Protein AF-A0A1E5UJS2-F1 (afdb_monomer_lite)

Foldseek 3Di:
DFQADAQQAQRPPGDGPDVCVPPVPDPPDDPVNVVVSVVVCRVPPDLPRGSRVVLSVCVVVVVVVVNVVVRVVSCVVGVDDPDD

Structure (mmCIF, N/CA/C/O backbone):
data_AF-A0A1E5UJS2-F1
#
_entry.id   AF-A0A1E5UJS2-F1
#
loop_
_atom_site.group_PDB
_atom_site.id
_atom_site.type_symbol
_atom_site.label_atom_id
_atom_site.label_alt_id
_atom_site.label_comp_id
_atom_site.label_asym_id
_atom_site.label_entity_id
_atom_site.label_seq_id
_atom_site.pdbx_PDB_ins_code
_atom_site.Cartn_x
_atom_site.Cartn_y
_atom_site.Cartn_z
_atom_site.occupancy
_atom_site.B_iso_or_equiv
_atom_site.auth_seq_id
_atom_site.auth_comp_id
_atom_site.auth_asym_id
_atom_site.auth_atom_id
_atom_site.pdbx_PDB_model_num
ATOM 1 N N . LEU A 1 1 ? -9.538 6.158 10.328 1.00 78.25 1 LEU A N 1
ATOM 2 C CA . LEU A 1 1 ? -8.682 5.719 9.208 1.00 78.25 1 LEU A CA 1
ATOM 3 C C . LEU A 1 1 ? -8.995 4.260 8.906 1.00 78.25 1 LEU A C 1
ATOM 5 O O . LEU A 1 1 ? -9.066 3.475 9.848 1.00 78.25 1 LEU A O 1
ATOM 9 N N . THR A 1 2 ? -9.242 3.915 7.644 1.00 88.75 2 THR A N 1
ATOM 10 C CA . THR A 1 2 ? -9.504 2.529 7.223 1.00 88.75 2 THR A CA 1
ATOM 11 C C . THR A 1 2 ? -8.206 1.730 7.274 1.00 88.75 2 THR A C 1
ATOM 13 O O . THR A 1 2 ? -7.193 2.187 6.751 1.00 88.75 2 THR A O 1
ATOM 16 N N . LYS A 1 3 ? -8.214 0.549 7.904 1.00 90.31 3 LYS A N 1
ATOM 17 C CA . LYS A 1 3 ? -7.050 -0.348 7.870 1.00 90.31 3 LYS A CA 1
ATOM 18 C C . LYS A 1 3 ? -6.961 -0.984 6.487 1.00 90.31 3 LYS A C 1
ATOM 20 O O . LYS A 1 3 ? -7.944 -1.549 6.016 1.00 90.31 3 LYS A O 1
ATOM 25 N N . ILE A 1 4 ? -5.791 -0.900 5.862 1.00 92.31 4 ILE A N 1
ATOM 26 C CA . ILE A 1 4 ? -5.539 -1.442 4.526 1.00 92.31 4 ILE A CA 1
ATOM 27 C C . ILE A 1 4 ? -4.491 -2.542 4.653 1.00 92.31 4 ILE A C 1
ATOM 29 O O . ILE A 1 4 ? -3.416 -2.328 5.212 1.00 92.31 4 ILE A O 1
ATOM 33 N N . PHE A 1 5 ? -4.820 -3.727 4.146 1.00 92.56 5 PHE A N 1
ATOM 34 C CA . PHE A 1 5 ? -3.898 -4.853 4.082 1.00 92.56 5 PHE A CA 1
ATOM 35 C C . PHE A 1 5 ? -3.282 -4.885 2.678 1.00 92.56 5 PHE A C 1
ATOM 37 O O . PHE A 1 5 ? -3.892 -5.397 1.745 1.00 92.56 5 PHE A O 1
ATOM 44 N N . HIS A 1 6 ? -2.109 -4.262 2.522 1.00 94.12 6 HIS A N 1
ATOM 45 C CA . HIS A 1 6 ? -1.414 -4.115 1.238 1.00 94.12 6 HIS A CA 1
ATOM 46 C C . HIS A 1 6 ? 0.118 -4.170 1.428 1.00 94.12 6 HIS A C 1
ATOM 48 O O . HIS A 1 6 ? 0.590 -3.668 2.451 1.00 94.12 6 HIS A O 1
ATOM 54 N N . PRO A 1 7 ? 0.912 -4.722 0.484 1.00 94.31 7 PRO A N 1
ATOM 55 C CA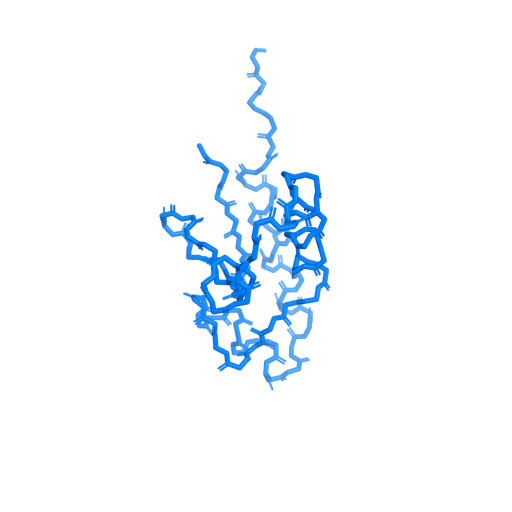 . PRO A 1 7 ? 2.373 -4.834 0.606 1.00 94.31 7 PRO A CA 1
ATOM 56 C C . PRO A 1 7 ? 3.061 -3.499 0.882 1.00 94.31 7 PRO A C 1
ATOM 58 O O . PRO A 1 7 ? 3.943 -3.420 1.727 1.00 94.31 7 PRO A O 1
ATOM 61 N N . ASN A 1 8 ? 2.618 -2.429 0.221 1.00 94.31 8 ASN A N 1
ATOM 62 C CA . ASN A 1 8 ? 3.205 -1.089 0.337 1.00 94.31 8 ASN A CA 1
ATOM 63 C C . ASN A 1 8 ? 2.473 -0.167 1.327 1.00 94.31 8 ASN A C 1
ATOM 65 O O . ASN A 1 8 ? 2.651 1.047 1.264 1.00 94.31 8 ASN A O 1
ATOM 69 N N . VAL A 1 9 ? 1.631 -0.710 2.218 1.00 94.12 9 VAL A N 1
ATOM 70 C CA . VAL A 1 9 ? 0.951 0.071 3.266 1.00 94.12 9 VAL A CA 1
ATOM 71 C C . VAL A 1 9 ? 1.251 -0.512 4.640 1.00 94.12 9 VAL A C 1
ATOM 73 O O . VAL A 1 9 ? 1.031 -1.697 4.892 1.00 94.12 9 VAL A O 1
ATOM 76 N N . HIS A 1 10 ? 1.709 0.329 5.563 1.00 92.69 10 HIS A N 1
ATOM 77 C CA . HIS A 1 10 ? 1.958 -0.086 6.933 1.00 92.69 10 HIS A CA 1
ATOM 78 C C . HIS A 1 10 ? 0.634 -0.356 7.658 1.00 92.69 10 HIS A C 1
ATOM 80 O O . HIS A 1 10 ? -0.133 0.558 7.961 1.00 92.69 10 HIS A O 1
ATOM 86 N N . PHE A 1 11 ? 0.402 -1.607 8.055 1.00 90.44 11 PHE A N 1
ATOM 87 C CA . PHE A 1 11 ? -0.894 -2.060 8.572 1.00 90.44 11 PHE A CA 1
ATOM 88 C C . PHE A 1 11 ? -1.426 -1.280 9.793 1.00 90.44 11 PHE A C 1
ATOM 90 O O . PHE A 1 11 ? -2.624 -1.015 9.889 1.00 90.44 11 PHE A O 1
ATOM 97 N N . LYS A 1 12 ? -0.552 -0.914 10.744 1.00 88.38 12 LYS A N 1
ATOM 98 C CA . LYS A 1 12 ? -0.968 -0.219 11.981 1.00 88.38 12 LYS A CA 1
ATOM 99 C C . LYS A 1 12 ? -1.220 1.282 11.802 1.00 88.38 12 LYS A C 1
ATOM 101 O O . LYS A 1 12 ? -2.233 1.772 12.288 1.00 88.38 12 LYS A O 1
ATOM 106 N N . ILE A 1 13 ? -0.293 1.995 11.158 1.00 91.12 13 ILE A N 1
ATOM 107 C CA . ILE A 1 13 ? -0.300 3.467 11.089 1.00 91.12 13 ILE A CA 1
ATOM 108 C C . ILE A 1 13 ? -0.842 4.018 9.762 1.00 91.12 13 ILE A C 1
ATOM 110 O O . ILE A 1 13 ? -1.210 5.184 9.705 1.00 91.12 13 ILE A O 1
ATOM 114 N N . GLY A 1 14 ? -0.935 3.191 8.714 1.00 90.00 14 GLY A N 1
ATOM 115 C CA . GLY A 1 14 ? -1.459 3.589 7.405 1.00 90.00 14 GLY A CA 1
ATOM 116 C C . GLY A 1 14 ? -0.481 4.374 6.528 1.00 90.00 14 GLY A C 1
ATOM 117 O O . GLY A 1 14 ? -0.907 4.956 5.536 1.00 90.00 14 GLY A O 1
ATOM 118 N N . GLU A 1 15 ? 0.806 4.398 6.877 1.00 90.62 15 GLU A N 1
ATOM 119 C CA . GLU A 1 15 ? 1.854 4.975 6.032 1.00 90.62 15 GLU A CA 1
ATOM 120 C C . GLU A 1 15 ? 1.934 4.222 4.700 1.00 90.62 15 GLU A C 1
ATOM 122 O O . GLU A 1 15 ? 1.836 2.993 4.670 1.00 90.62 15 GLU A O 1
ATOM 127 N N . ILE A 1 16 ? 2.100 4.959 3.603 1.00 90.50 16 ILE A N 1
ATOM 128 C CA . ILE A 1 16 ? 2.161 4.409 2.249 1.00 90.50 16 ILE A CA 1
ATOM 129 C C . ILE A 1 16 ? 3.572 4.614 1.713 1.00 90.50 16 ILE A C 1
ATOM 131 O O . ILE A 1 16 ? 4.060 5.743 1.663 1.00 90.50 16 ILE A O 1
ATOM 135 N N . PHE A 1 17 ? 4.202 3.533 1.256 1.00 84.62 17 PHE A N 1
ATOM 136 C CA . PHE A 1 17 ? 5.444 3.630 0.503 1.00 84.62 17 PHE A CA 1
ATOM 137 C C . PHE A 1 17 ? 5.115 3.910 -0.962 1.00 84.62 17 PHE A C 1
ATOM 139 O O . PHE A 1 17 ? 4.727 3.013 -1.708 1.00 84.62 17 PHE A O 1
ATOM 146 N N . LEU A 1 18 ? 5.230 5.176 -1.357 1.00 83.38 18 LEU A N 1
ATOM 147 C CA . LEU A 1 18 ? 4.983 5.630 -2.719 1.00 83.38 18 LEU A CA 1
ATOM 148 C C . LEU A 1 18 ? 6.087 6.612 -3.121 1.00 83.38 18 LEU A C 1
ATOM 150 O O . LEU A 1 18 ? 6.205 7.686 -2.534 1.00 83.38 18 LEU A O 1
ATOM 154 N N . ASP A 1 19 ? 6.893 6.252 -4.120 1.00 80.25 19 ASP A N 1
ATOM 155 C CA . ASP A 1 19 ? 8.114 7.000 -4.459 1.00 80.25 19 ASP A CA 1
ATOM 156 C C . ASP A 1 19 ? 7.841 8.450 -4.899 1.00 80.25 19 ASP A C 1
ATOM 158 O O . ASP A 1 19 ? 8.620 9.353 -4.584 1.00 80.25 19 ASP A O 1
ATOM 162 N N . ILE A 1 20 ? 6.674 8.711 -5.508 1.00 81.44 20 ILE A N 1
ATOM 163 C CA . ILE A 1 20 ? 6.251 10.076 -5.866 1.00 81.44 20 ILE A CA 1
ATOM 164 C C . ILE A 1 20 ? 6.067 10.993 -4.652 1.00 81.44 20 ILE A C 1
ATOM 166 O O . ILE A 1 20 ? 6.105 12.204 -4.818 1.00 81.44 20 ILE A O 1
ATOM 170 N N . LEU A 1 21 ? 5.885 10.448 -3.444 1.00 81.19 21 LEU A N 1
ATOM 171 C CA . LEU A 1 21 ? 5.784 11.223 -2.201 1.00 81.19 21 LEU A CA 1
ATOM 172 C C . LEU A 1 21 ? 7.145 11.446 -1.528 1.00 81.19 21 LEU A C 1
ATOM 174 O O . LEU A 1 21 ? 7.212 12.173 -0.540 1.00 81.19 21 LEU A O 1
ATOM 178 N N . LYS A 1 22 ? 8.214 10.814 -2.032 1.00 80.75 22 LYS A N 1
ATOM 179 C CA . LYS A 1 22 ? 9.548 10.857 -1.429 1.00 80.75 22 LYS A CA 1
ATOM 180 C C . LYS A 1 22 ? 10.587 11.423 -2.392 1.00 80.75 22 LYS A C 1
ATOM 182 O O . LYS A 1 22 ? 10.910 12.601 -2.297 1.00 80.75 22 LYS A O 1
ATOM 187 N N . ASN A 1 23 ? 11.111 10.603 -3.303 1.00 83.81 23 ASN A N 1
ATOM 188 C CA . ASN A 1 23 ? 12.234 10.993 -4.160 1.00 83.81 23 ASN A CA 1
ATOM 189 C C . ASN A 1 23 ? 11.772 11.588 -5.495 1.00 83.81 23 ASN A C 1
ATOM 191 O O . ASN A 1 23 ? 12.464 12.428 -6.061 1.00 83.81 23 ASN A O 1
ATOM 195 N N . ALA A 1 24 ? 10.597 11.180 -5.981 1.00 85.50 24 ALA A N 1
ATOM 196 C CA . ALA A 1 24 ? 10.034 11.631 -7.254 1.00 85.50 24 ALA A CA 1
ATOM 197 C C . ALA A 1 24 ? 8.998 12.767 -7.096 1.00 85.50 24 ALA A C 1
ATOM 199 O O . ALA A 1 24 ? 8.204 13.033 -8.007 1.00 85.50 24 ALA A O 1
ATOM 200 N N . TRP A 1 25 ? 8.992 13.449 -5.942 1.00 89.75 25 TRP A N 1
ATOM 201 C CA . TRP A 1 25 ? 8.124 14.604 -5.723 1.00 89.75 25 TRP A CA 1
ATOM 202 C C . TRP A 1 25 ? 8.565 15.800 -6.574 1.00 89.75 25 TRP A C 1
ATOM 204 O O . TRP A 1 25 ? 9.744 16.119 -6.702 1.00 89.75 25 TRP A O 1
ATOM 214 N N . SER A 1 26 ? 7.580 16.495 -7.129 1.00 91.12 26 SER A N 1
ATOM 215 C CA . SER A 1 26 ? 7.726 17.689 -7.954 1.00 91.12 26 SER A CA 1
ATOM 216 C C . SER A 1 26 ? 6.511 18.599 -7.746 1.00 91.12 26 SER A C 1
ATOM 218 O O . SER A 1 26 ? 5.399 18.088 -7.587 1.00 91.12 26 SER A O 1
ATOM 220 N N . PRO A 1 27 ? 6.661 19.935 -7.794 1.00 91.19 27 PRO A N 1
ATOM 221 C CA . PRO A 1 27 ? 5.537 20.869 -7.667 1.00 91.19 27 PRO A CA 1
ATOM 222 C C . PRO A 1 27 ? 4.447 20.709 -8.739 1.00 91.19 27 PRO A C 1
ATOM 224 O O . PRO A 1 27 ? 3.375 21.292 -8.614 1.00 91.19 27 PRO A O 1
ATOM 227 N N . THR A 1 28 ? 4.712 19.950 -9.806 1.00 92.88 28 THR A N 1
ATOM 228 C CA . THR A 1 28 ? 3.750 19.663 -10.878 1.00 92.88 28 THR A CA 1
ATOM 229 C C . THR A 1 28 ? 2.700 18.619 -10.490 1.00 92.88 28 THR A C 1
ATOM 231 O O . THR A 1 28 ? 1.681 18.497 -11.175 1.00 92.88 28 THR A O 1
ATOM 234 N N . TRP A 1 29 ? 2.912 17.860 -9.410 1.00 91.69 29 TRP A N 1
ATOM 235 C CA . TRP A 1 29 ? 1.921 16.902 -8.928 1.00 91.6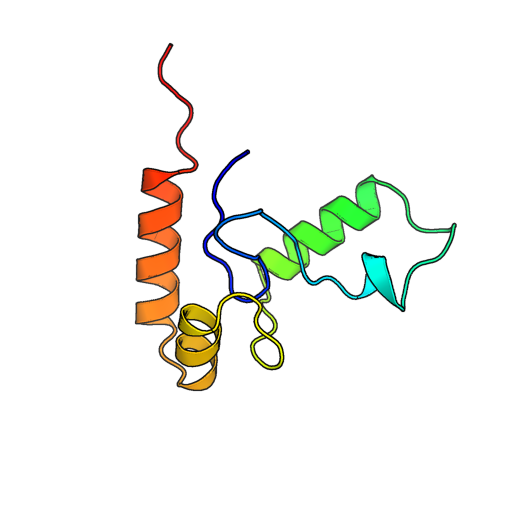9 29 TRP A CA 1
ATOM 236 C C . TRP A 1 29 ? 0.727 17.625 -8.303 1.00 91.69 29 TRP A C 1
ATOM 238 O O . TRP A 1 29 ? 0.857 18.512 -7.465 1.00 91.69 29 TRP A O 1
ATOM 248 N N . THR A 1 30 ? -0.468 17.196 -8.696 1.00 94.12 30 THR A N 1
ATOM 249 C CA . THR A 1 30 ? -1.732 17.662 -8.132 1.00 94.12 30 THR A CA 1
ATOM 250 C C . THR A 1 30 ? -2.265 16.615 -7.165 1.00 94.12 30 THR A C 1
ATOM 252 O O . THR A 1 30 ? -1.933 15.432 -7.263 1.00 94.12 30 THR A O 1
ATOM 255 N N . LEU A 1 31 ? -3.175 17.011 -6.275 1.00 93.62 31 LEU A N 1
ATOM 256 C CA . LEU A 1 31 ? -3.868 16.055 -5.409 1.00 93.62 31 LEU A CA 1
ATOM 257 C C . LEU A 1 31 ? -4.534 14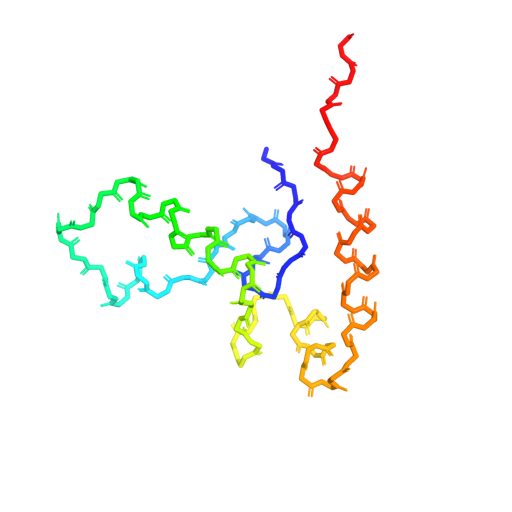.929 -6.222 1.00 93.62 31 LEU A C 1
ATOM 259 O O . LEU A 1 31 ? -4.469 13.764 -5.840 1.00 93.62 31 LEU A O 1
ATOM 263 N N . GLN A 1 32 ? -5.110 15.255 -7.383 1.00 95.50 32 GLN A N 1
ATOM 264 C CA . GLN A 1 32 ? -5.735 14.268 -8.260 1.00 95.50 32 GLN A CA 1
ATOM 265 C C . GLN A 1 32 ? -4.725 13.255 -8.813 1.00 95.50 32 GLN A C 1
ATOM 267 O O . GLN A 1 32 ? -5.026 12.060 -8.845 1.00 95.50 32 GLN A O 1
ATOM 272 N N . SER A 1 33 ? -3.545 13.697 -9.260 1.00 92.94 33 SER A N 1
ATOM 273 C CA . SER A 1 33 ? -2.526 12.772 -9.765 1.00 92.94 33 SER A CA 1
ATOM 274 C C . SER A 1 33 ? -1.928 11.915 -8.649 1.00 92.94 33 SER A C 1
ATOM 276 O O . SER A 1 33 ? -1.702 10.728 -8.874 1.00 92.94 33 SER A O 1
ATOM 278 N N . VAL A 1 34 ? -1.806 12.447 -7.428 1.00 92.56 34 VAL A N 1
ATOM 279 C CA . VAL A 1 34 ? -1.440 11.656 -6.240 1.00 92.56 34 VAL A CA 1
ATOM 280 C C . VAL A 1 34 ? -2.496 10.586 -5.938 1.00 92.56 34 VAL A C 1
ATOM 282 O O . VAL A 1 34 ? -2.153 9.416 -5.779 1.00 92.56 34 VAL A O 1
ATOM 285 N N . CYS A 1 35 ? -3.788 10.929 -5.931 1.00 94.25 35 CYS A N 1
ATOM 286 C CA . CYS A 1 35 ? -4.855 9.941 -5.733 1.00 94.25 35 CYS A CA 1
ATOM 287 C C . CYS A 1 35 ? -4.843 8.849 -6.814 1.00 94.25 35 CYS A C 1
ATOM 289 O O . CYS A 1 35 ? -5.022 7.673 -6.500 1.00 94.25 35 CYS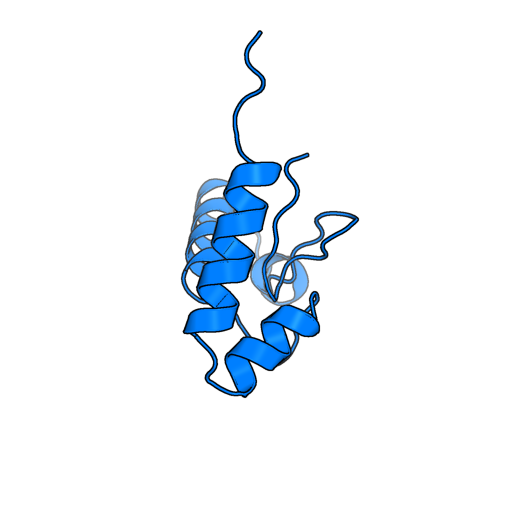 A O 1
ATOM 291 N N . ARG A 1 36 ? -4.593 9.213 -8.079 1.00 93.75 36 ARG A N 1
ATOM 292 C CA . ARG A 1 36 ? -4.445 8.240 -9.175 1.00 93.75 36 ARG A CA 1
ATOM 293 C C . ARG A 1 36 ? -3.248 7.316 -8.962 1.00 93.75 36 ARG A C 1
ATOM 295 O O . ARG A 1 36 ? -3.385 6.119 -9.190 1.00 93.75 36 ARG A O 1
ATOM 302 N N . ALA A 1 37 ? -2.117 7.841 -8.496 1.00 92.25 37 ALA A N 1
ATOM 303 C CA . ALA A 1 37 ? -0.942 7.032 -8.180 1.00 92.25 37 ALA A CA 1
ATOM 304 C C . ALA A 1 37 ? -1.221 6.040 -7.041 1.00 92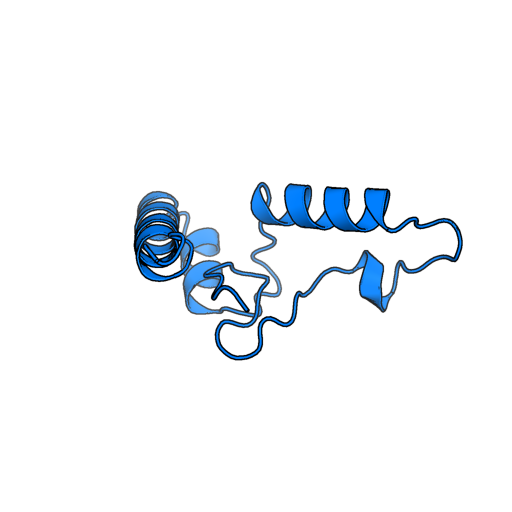.25 37 ALA A C 1
ATOM 306 O O . ALA A 1 37 ? -0.820 4.884 -7.129 1.00 92.25 37 ALA A O 1
ATOM 307 N N . ILE A 1 38 ? -1.981 6.446 -6.017 1.00 92.94 38 ILE A N 1
ATOM 308 C CA . ILE A 1 38 ? -2.419 5.536 -4.948 1.00 92.94 38 ILE A CA 1
ATOM 309 C C . ILE A 1 38 ? -3.325 4.431 -5.510 1.00 92.94 38 ILE A C 1
ATOM 311 O O . ILE A 1 38 ? -3.120 3.267 -5.190 1.00 92.94 38 ILE A O 1
ATOM 315 N N . ILE A 1 39 ? -4.297 4.758 -6.371 1.00 93.56 39 ILE A N 1
ATOM 316 C CA . ILE A 1 39 ? -5.160 3.747 -7.014 1.00 93.56 39 ILE A CA 1
ATOM 317 C C . ILE A 1 39 ? -4.324 2.765 -7.847 1.00 93.56 39 ILE A C 1
ATOM 319 O O . ILE A 1 39 ? -4.541 1.558 -7.764 1.00 93.56 39 ILE A O 1
ATOM 323 N N . ALA A 1 40 ? -3.356 3.271 -8.614 1.00 92.69 40 ALA A N 1
ATOM 324 C CA . ALA A 1 40 ? -2.451 2.439 -9.401 1.00 92.69 40 ALA A CA 1
ATOM 325 C C . ALA A 1 40 ? -1.614 1.507 -8.510 1.00 92.69 40 ALA A C 1
ATOM 327 O O . ALA A 1 40 ? -1.522 0.321 -8.809 1.00 92.69 40 ALA A O 1
ATOM 328 N N . LEU A 1 41 ? -1.093 2.008 -7.384 1.00 92.44 41 LEU A N 1
ATOM 329 C CA . LEU A 1 41 ? -0.364 1.204 -6.400 1.00 92.44 41 LEU A CA 1
ATOM 330 C C . LEU A 1 41 ? -1.233 0.078 -5.816 1.00 92.44 41 LEU A C 1
ATOM 332 O O . LEU A 1 41 ? -0.748 -1.031 -5.647 1.00 92.44 41 LEU A O 1
ATOM 336 N N . MET A 1 42 ? -2.520 0.333 -5.550 1.00 91.62 42 MET A N 1
ATOM 337 C CA . MET A 1 42 ? -3.441 -0.699 -5.045 1.00 91.62 42 MET A CA 1
ATOM 338 C C . MET A 1 42 ? -3.716 -1.807 -6.072 1.00 91.62 42 MET A C 1
ATOM 340 O O . MET A 1 42 ? -4.004 -2.940 -5.691 1.00 91.62 42 MET A O 1
ATOM 344 N N . ALA A 1 43 ? -3.666 -1.483 -7.367 1.00 91.44 43 ALA A N 1
ATOM 345 C CA . ALA A 1 43 ? -3.824 -2.455 -8.448 1.00 91.44 43 ALA A CA 1
ATOM 346 C C . ALA A 1 43 ? -2.520 -3.215 -8.746 1.00 91.44 43 ALA A C 1
ATOM 348 O O . ALA A 1 43 ? -2.562 -4.386 -9.129 1.00 91.44 43 ALA A O 1
ATOM 349 N N . HIS A 1 44 ? -1.379 -2.551 -8.557 1.00 90.88 44 HIS A N 1
ATOM 350 C CA . HIS A 1 44 ? -0.046 -3.047 -8.880 1.00 90.88 44 HIS A CA 1
ATOM 351 C C . HIS A 1 44 ? 0.883 -2.887 -7.666 1.00 90.88 44 HIS A C 1
ATOM 353 O O . HIS A 1 44 ? 1.640 -1.916 -7.595 1.00 90.88 44 HIS A O 1
ATOM 359 N N . PRO A 1 45 ? 0.806 -3.811 -6.690 1.00 90.81 45 PRO A N 1
ATOM 360 C CA . PRO A 1 45 ? 1.696 -3.797 -5.538 1.00 90.81 45 PRO A CA 1
ATOM 361 C C . PRO A 1 45 ? 3.155 -4.025 -5.943 1.00 90.81 45 PRO A C 1
ATOM 363 O O . PRO A 1 45 ? 3.439 -4.844 -6.813 1.00 90.81 45 PRO A O 1
ATOM 366 N N . GLU A 1 46 ? 4.069 -3.365 -5.236 1.00 88.88 46 GLU A N 1
ATOM 367 C CA . GLU A 1 46 ? 5.516 -3.515 -5.392 1.00 88.88 46 GLU A CA 1
ATOM 368 C C . GLU A 1 46 ? 6.061 -4.456 -4.300 1.00 88.88 46 GLU A C 1
ATOM 370 O O . GLU A 1 46 ? 6.132 -4.057 -3.128 1.00 88.88 46 GLU A O 1
ATOM 375 N N . PRO A 1 47 ? 6.396 -5.719 -4.620 1.00 87.75 47 PRO A N 1
ATOM 376 C CA . PRO A 1 47 ? 6.797 -6.696 -3.621 1.00 87.75 47 PRO A CA 1
ATOM 377 C C . PRO A 1 47 ? 8.227 -6.504 -3.118 1.00 87.75 47 PRO A C 1
ATOM 379 O O . PRO A 1 47 ? 8.518 -7.020 -2.041 1.00 87.75 47 PRO A O 1
ATOM 382 N N . ASP A 1 48 ? 9.115 -5.789 -3.818 1.00 86.00 48 ASP A N 1
ATOM 383 C CA . ASP A 1 48 ? 10.551 -5.792 -3.503 1.00 86.00 48 ASP A CA 1
ATOM 384 C C . ASP A 1 48 ? 10.902 -5.049 -2.212 1.00 86.00 48 ASP A C 1
ATOM 386 O O . ASP A 1 48 ? 11.786 -5.495 -1.479 1.00 86.00 48 ASP A O 1
ATOM 390 N N . ASN A 1 49 ? 10.141 -4.009 -1.859 1.00 84.94 49 ASN A N 1
ATOM 391 C CA . ASN A 1 49 ? 10.310 -3.237 -0.620 1.00 84.94 49 ASN A CA 1
ATOM 392 C C . ASN A 1 49 ? 8.970 -3.071 0.129 1.00 84.94 49 ASN A C 1
ATOM 394 O O . ASN A 1 49 ? 8.382 -1.984 0.133 1.00 84.94 49 ASN A O 1
ATOM 398 N N . PRO A 1 50 ? 8.437 -4.143 0.743 1.00 90.75 50 PRO A N 1
ATOM 399 C CA . PRO A 1 50 ? 7.114 -4.125 1.337 1.00 90.75 50 PRO A CA 1
ATOM 400 C C . PRO A 1 50 ? 7.167 -3.541 2.755 1.00 90.75 50 PRO A C 1
ATOM 402 O O . PRO A 1 50 ? 7.985 -3.938 3.580 1.00 90.75 50 PRO A O 1
ATOM 405 N N . LEU A 1 51 ? 6.229 -2.647 3.068 1.00 91.50 51 LEU A N 1
ATOM 406 C CA . LEU A 1 51 ? 5.926 -2.243 4.447 1.00 91.50 51 LEU A CA 1
ATOM 407 C C . LEU A 1 51 ? 5.170 -3.341 5.211 1.00 91.50 51 LEU A C 1
ATOM 409 O O . LEU A 1 51 ? 5.165 -3.362 6.440 1.00 91.50 51 LEU A O 1
ATOM 413 N N . ASN A 1 52 ? 4.515 -4.246 4.483 1.00 92.38 52 ASN A N 1
ATOM 414 C CA . ASN A 1 52 ? 3.867 -5.436 5.012 1.00 92.38 52 ASN A CA 1
ATOM 415 C C . ASN A 1 52 ? 4.554 -6.686 4.448 1.00 92.38 52 ASN A C 1
ATOM 417 O O . ASN A 1 52 ? 4.225 -7.154 3.353 1.00 92.38 52 ASN A O 1
ATOM 421 N N . CYS A 1 53 ? 5.517 -7.211 5.209 1.00 92.38 53 CYS A N 1
ATOM 422 C CA . CYS A 1 53 ? 6.330 -8.356 4.808 1.00 92.38 53 CYS A CA 1
ATOM 423 C C . CYS A 1 53 ? 5.502 -9.612 4.514 1.00 92.38 53 CYS A C 1
ATOM 425 O O . CYS A 1 53 ? 5.859 -10.350 3.601 1.00 92.38 53 CYS A O 1
ATOM 427 N N . ASP A 1 54 ? 4.392 -9.838 5.222 1.00 91.62 54 ASP A N 1
ATOM 428 C CA . ASP A 1 54 ? 3.562 -11.034 5.036 1.00 91.62 54 ASP A CA 1
ATOM 429 C C . ASP A 1 54 ? 2.972 -11.069 3.620 1.00 91.62 54 ASP A C 1
ATOM 431 O O . ASP A 1 54 ? 3.127 -12.048 2.890 1.00 91.62 54 ASP A O 1
ATOM 435 N N . LEU A 1 55 ? 2.360 -9.961 3.188 1.00 90.69 55 LEU A N 1
ATOM 436 C CA . LEU A 1 55 ? 1.811 -9.851 1.835 1.00 90.69 55 LEU A CA 1
ATOM 437 C C . LEU A 1 55 ? 2.896 -9.757 0.761 1.00 90.69 55 LEU A C 1
ATOM 439 O O . LEU A 1 55 ? 2.716 -10.297 -0.328 1.00 90.69 55 LEU A O 1
ATOM 443 N N . GLY A 1 56 ? 4.010 -9.081 1.059 1.00 92.38 56 GLY A N 1
ATOM 444 C CA . GLY A 1 56 ? 5.160 -9.039 0.158 1.00 92.38 56 GLY A CA 1
ATOM 445 C C . GLY A 1 56 ? 5.696 -10.441 -0.131 1.00 92.38 56 GLY A C 1
ATOM 446 O O . GLY A 1 56 ? 5.938 -10.784 -1.284 1.00 92.38 56 GLY A O 1
ATOM 447 N N . ASN A 1 57 ? 5.800 -11.288 0.894 1.00 93.75 57 ASN A N 1
ATOM 448 C CA . ASN A 1 57 ? 6.253 -12.668 0.749 1.00 93.75 57 ASN A CA 1
ATOM 449 C C . ASN A 1 57 ? 5.268 -13.521 -0.054 1.00 93.75 57 ASN A C 1
ATOM 451 O O . ASN A 1 57 ? 5.717 -14.284 -0.906 1.00 93.75 57 ASN A O 1
ATOM 455 N N . LEU A 1 58 ? 3.954 -13.365 0.151 1.00 94.12 58 LEU A N 1
ATOM 456 C CA . LEU A 1 58 ? 2.939 -14.066 -0.652 1.00 94.12 58 LEU A CA 1
ATOM 457 C C . LEU A 1 58 ? 3.051 -13.722 -2.142 1.00 94.12 58 LEU A C 1
ATOM 459 O O . LEU A 1 58 ? 2.998 -14.614 -2.981 1.00 94.12 58 LEU A O 1
ATOM 463 N N . LEU A 1 59 ? 3.272 -12.446 -2.476 1.00 92.19 59 LEU A N 1
ATOM 464 C CA . LEU A 1 59 ? 3.481 -12.038 -3.868 1.00 92.19 59 LEU A CA 1
ATOM 465 C C . LEU A 1 59 ? 4.802 -12.561 -4.439 1.00 92.19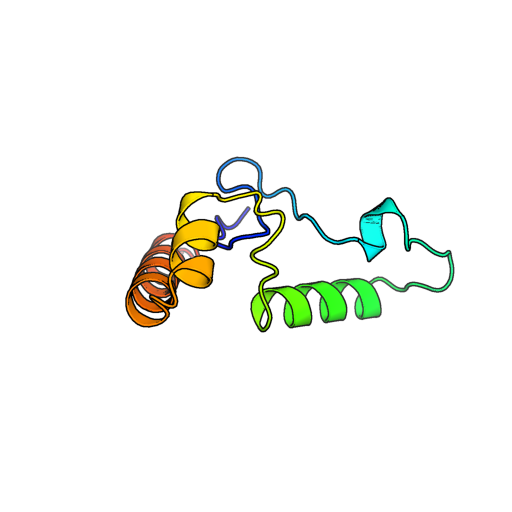 59 LEU A C 1
ATOM 467 O O . LEU A 1 59 ? 4.812 -13.066 -5.556 1.00 92.19 59 LEU A O 1
ATOM 471 N N . ARG A 1 60 ? 5.905 -12.494 -3.681 1.00 93.44 60 ARG A N 1
ATOM 472 C CA . ARG A 1 60 ? 7.206 -13.024 -4.135 1.00 93.44 60 ARG A CA 1
ATOM 473 C C . ARG A 1 60 ? 7.209 -14.540 -4.326 1.00 93.44 60 ARG A C 1
ATOM 475 O O . ARG A 1 60 ? 7.966 -15.042 -5.145 1.00 93.44 60 ARG A O 1
ATOM 482 N N . SER A 1 61 ? 6.396 -15.262 -3.559 1.00 94.38 61 SER A N 1
ATOM 483 C CA . SER A 1 61 ? 6.236 -16.717 -3.677 1.00 94.38 61 SER A CA 1
ATOM 484 C C . SER A 1 61 ? 5.175 -17.133 -4.702 1.00 94.38 61 SER A C 1
ATOM 486 O O . SER A 1 61 ? 4.871 -18.319 -4.803 1.00 94.38 61 SER A O 1
ATOM 488 N N . ASP A 1 62 ? 4.635 -16.177 -5.467 1.00 93.75 62 ASP A N 1
ATOM 489 C CA . ASP A 1 62 ? 3.583 -16.373 -6.474 1.00 93.75 62 ASP A CA 1
ATOM 490 C C . ASP A 1 62 ? 2.274 -16.972 -5.911 1.00 93.75 62 ASP A C 1
ATOM 492 O O . ASP A 1 62 ? 1.405 -17.454 -6.641 1.00 93.75 62 ASP A O 1
ATOM 496 N N . ASP A 1 63 ? 2.060 -16.882 -4.591 1.00 95.44 63 ASP A N 1
ATOM 497 C CA . ASP A 1 63 ? 0.796 -17.252 -3.950 1.00 95.44 63 ASP A CA 1
ATOM 498 C C . ASP A 1 63 ? -0.233 -16.117 -4.065 1.00 95.44 63 ASP A C 1
ATOM 500 O O . ASP A 1 63 ? -0.695 -15.496 -3.098 1.00 95.44 63 ASP A O 1
ATOM 504 N N . ILE A 1 64 ? -0.639 -15.859 -5.308 1.00 93.50 64 ILE A N 1
ATOM 505 C CA . ILE A 1 64 ? -1.650 -14.853 -5.645 1.00 93.50 64 ILE A CA 1
ATOM 506 C C . ILE A 1 64 ? -3.002 -15.183 -4.996 1.00 93.50 64 ILE A C 1
ATOM 508 O O . ILE A 1 64 ? -3.799 -14.286 -4.703 1.00 93.50 64 ILE A O 1
ATOM 512 N N . ARG A 1 65 ? -3.283 -16.468 -4.752 1.00 95.75 65 ARG A N 1
ATOM 513 C CA . ARG A 1 65 ? -4.534 -16.904 -4.125 1.00 95.75 65 ARG A CA 1
ATOM 514 C C . ARG A 1 65 ? -4.558 -16.537 -2.646 1.00 95.75 65 ARG A C 1
ATOM 516 O O . ARG A 1 65 ? -5.550 -15.951 -2.201 1.00 95.75 65 ARG A O 1
ATOM 523 N N . GLY A 1 66 ? -3.492 -16.842 -1.910 1.00 94.62 66 GLY A N 1
ATOM 524 C CA . GLY A 1 66 ? -3.320 -16.448 -0.514 1.00 94.62 66 GLY A CA 1
ATOM 525 C C . GLY A 1 66 ? -3.370 -14.932 -0.364 1.00 94.62 66 GLY A C 1
ATOM 526 O O . GLY A 1 66 ? -4.161 -14.416 0.429 1.00 94.62 66 GLY A O 1
ATOM 527 N N . PHE A 1 67 ? -2.638 -14.213 -1.222 1.00 94.00 67 PHE A N 1
ATOM 528 C CA . PHE A 1 67 ? -2.655 -12.750 -1.277 1.00 94.00 67 PHE A CA 1
ATOM 529 C C . PHE A 1 67 ? -4.080 -12.185 -1.414 1.00 94.00 67 PHE A C 1
ATOM 531 O O . PHE A 1 67 ? -4.529 -11.405 -0.568 1.00 94.00 67 PHE A O 1
ATOM 538 N N . LYS A 1 68 ? -4.827 -12.612 -2.444 1.00 93.62 68 LYS A N 1
ATOM 539 C CA . LYS A 1 68 ? -6.191 -12.119 -2.710 1.00 93.62 68 LYS A CA 1
ATOM 540 C C . LYS A 1 68 ? -7.170 -12.478 -1.595 1.00 93.62 68 LYS A C 1
ATOM 542 O O . LYS A 1 68 ? -8.011 -11.654 -1.239 1.00 93.62 68 LYS A O 1
ATOM 547 N N . SER A 1 69 ? -7.058 -13.686 -1.043 1.00 95.31 69 SER A N 1
ATOM 548 C CA . SER A 1 69 ? -7.945 -14.161 0.025 1.00 95.31 69 SER A CA 1
ATOM 549 C C . SER A 1 69 ? -7.774 -13.326 1.292 1.00 95.31 69 SER A C 1
ATOM 551 O O . SER A 1 69 ? -8.756 -12.842 1.854 1.00 95.31 69 SER A O 1
ATOM 553 N N . MET A 1 70 ? -6.524 -13.080 1.694 1.00 93.50 70 MET A N 1
ATOM 554 C CA . MET A 1 70 ? -6.208 -12.260 2.862 1.00 93.50 70 MET A CA 1
ATOM 555 C C . MET A 1 70 ? -6.632 -10.805 2.657 1.00 93.50 70 MET A C 1
ATOM 557 O O . MET A 1 70 ? -7.312 -10.240 3.513 1.00 93.50 70 MET A O 1
ATOM 561 N N . ALA A 1 71 ? -6.297 -10.210 1.508 1.00 92.81 71 ALA A N 1
ATOM 562 C CA . ALA A 1 71 ? -6.704 -8.844 1.185 1.00 92.81 71 ALA A CA 1
ATOM 563 C C . ALA A 1 71 ? -8.234 -8.685 1.240 1.00 92.81 71 ALA A C 1
ATOM 565 O O . ALA A 1 71 ? -8.735 -7.790 1.919 1.00 92.81 71 ALA A O 1
ATOM 566 N N . SER A 1 72 ? -8.982 -9.605 0.618 1.00 93.19 72 SER A N 1
ATOM 567 C CA . SER A 1 72 ? -10.449 -9.595 0.629 1.00 93.19 72 SER A CA 1
ATOM 568 C C . SER A 1 72 ? -11.029 -9.727 2.040 1.00 93.19 72 SER A C 1
ATOM 570 O O . SER A 1 72 ? -11.928 -8.966 2.410 1.00 93.19 72 SER A O 1
ATOM 572 N N . MET A 1 73 ? -10.486 -10.636 2.858 1.00 94.06 73 MET A N 1
ATOM 573 C CA . MET A 1 73 ? -10.900 -10.800 4.252 1.00 94.06 73 MET A CA 1
ATOM 574 C C . MET A 1 73 ? -10.759 -9.486 5.030 1.00 94.06 73 MET A C 1
ATOM 576 O O . MET A 1 73 ? -11.715 -9.035 5.659 1.00 94.06 73 MET A O 1
ATOM 580 N N . TYR A 1 74 ? -9.594 -8.835 4.962 1.00 92.81 74 TYR A N 1
ATOM 581 C CA . TYR A 1 74 ? -9.363 -7.581 5.682 1.00 92.81 74 TYR A CA 1
ATOM 582 C C . TYR A 1 74 ? -10.214 -6.424 5.160 1.00 92.81 74 TYR A C 1
ATOM 584 O O . TYR A 1 74 ? -10.696 -5.628 5.968 1.00 92.81 74 TYR A O 1
ATOM 592 N N . THR A 1 75 ? -10.457 -6.341 3.850 1.00 92.50 75 THR A N 1
ATOM 593 C CA . THR A 1 75 ? -11.385 -5.354 3.281 1.00 92.50 75 THR A CA 1
ATOM 594 C C . THR A 1 75 ? -12.786 -5.519 3.869 1.00 92.50 75 THR A C 1
ATOM 596 O O . THR A 1 75 ? -13.371 -4.538 4.328 1.00 92.50 75 THR A O 1
ATOM 599 N N . ASN A 1 76 ? -13.294 -6.751 3.957 1.00 91.50 76 ASN A N 1
ATOM 600 C CA . ASN A 1 76 ? -14.598 -7.026 4.568 1.00 91.50 76 ASN A CA 1
ATOM 601 C C . ASN A 1 76 ? -14.629 -6.725 6.076 1.00 91.50 76 ASN A C 1
ATOM 603 O O . ASN A 1 76 ? -15.675 -6.400 6.621 1.00 91.50 76 ASN A O 1
ATOM 607 N N . LEU A 1 77 ? -13.499 -6.802 6.775 1.00 90.38 77 LEU A N 1
ATOM 608 C CA . LEU A 1 77 ? -13.455 -6.493 8.206 1.00 90.38 77 LEU A CA 1
ATOM 609 C C . LEU A 1 77 ? -13.326 -4.992 8.494 1.00 90.38 77 LEU A C 1
ATOM 611 O O . LEU A 1 77 ? -13.857 -4.511 9.493 1.00 90.38 77 LEU A O 1
ATOM 615 N N . ALA A 1 78 ? -12.589 -4.255 7.660 1.00 87.94 78 ALA A N 1
ATOM 616 C CA . ALA A 1 78 ? -12.141 -2.901 7.986 1.00 87.94 78 ALA A CA 1
ATOM 617 C C . ALA A 1 78 ? -12.718 -1.794 7.095 1.00 87.94 78 ALA A C 1
ATOM 619 O O . ALA A 1 78 ? -12.737 -0.641 7.527 1.00 87.94 78 ALA A O 1
ATOM 620 N N . ALA A 1 79 ? -13.152 -2.112 5.872 1.00 86.25 79 ALA A N 1
ATOM 621 C CA . ALA A 1 79 ? -13.585 -1.130 4.875 1.00 86.25 79 ALA A CA 1
ATOM 622 C C . ALA A 1 79 ? -15.109 -1.085 4.667 1.00 86.25 79 ALA A C 1
ATOM 624 O O . ALA A 1 79 ? -15.585 -0.340 3.811 1.00 86.25 79 ALA A O 1
ATOM 625 N N . ILE A 1 80 ? -15.886 -1.843 5.449 1.00 82.94 80 ILE A N 1
ATOM 626 C CA . ILE A 1 80 ? -17.349 -1.753 5.425 1.00 82.94 80 ILE A CA 1
ATOM 627 C C . ILE A 1 80 ? -17.785 -0.473 6.162 1.00 82.94 80 ILE A C 1
ATOM 629 O O . ILE A 1 80 ? -17.319 -0.226 7.281 1.00 82.94 80 ILE A O 1
ATOM 633 N N . PRO A 1 81 ? -18.684 0.345 5.579 1.00 76.12 81 PRO A N 1
ATOM 634 C CA . PRO A 1 81 ? -19.267 1.488 6.269 1.00 76.12 81 PRO A CA 1
ATOM 635 C C . PRO A 1 81 ? -19.927 1.037 7.572 1.00 76.12 81 PRO A C 1
ATOM 637 O O . PRO A 1 81 ? -20.677 0.059 7.587 1.00 76.12 81 PRO A O 1
ATOM 640 N N . LYS A 1 82 ? -19.687 1.756 8.672 1.00 72.06 82 LYS A N 1
ATOM 641 C CA . LYS A 1 82 ? -20.459 1.522 9.895 1.00 72.06 82 LYS A CA 1
ATOM 642 C C . LYS A 1 82 ? -21.934 1.760 9.563 1.00 72.06 82 LYS A C 1
ATOM 644 O O . LYS A 1 82 ? -22.278 2.836 9.080 1.00 72.06 82 LYS A O 1
ATOM 649 N N . LYS A 1 83 ? -22.783 0.751 9.783 1.00 67.06 83 LYS A N 1
ATOM 650 C CA . LYS A 1 83 ? -24.234 0.958 9.796 1.00 67.06 83 LYS A CA 1
ATOM 651 C C . LYS A 1 83 ? -24.523 1.878 10.980 1.00 67.06 83 LYS A C 1
ATOM 653 O O . LYS A 1 83 ? -24.313 1.463 12.119 1.00 67.06 83 LYS A O 1
ATOM 658 N N . ASN A 1 84 ? -24.880 3.121 10.679 1.00 53.34 84 ASN A N 1
ATOM 659 C CA . ASN A 1 84 ? -25.457 4.049 11.645 1.00 53.34 84 ASN A CA 1
ATOM 660 C C . ASN A 1 84 ? -26.904 3.647 11.920 1.00 53.34 84 ASN A C 1
ATOM 662 O O . ASN A 1 84 ? -27.570 3.220 10.947 1.00 53.34 84 ASN A O 1
#

pLDDT: mean 89.71, std 6.62, range [53.34, 95.75]

Organism: NCBI:txid888268

InterPro domains:
  IPR000608 Ubiquitin-conjugating (UBC), catalytic core domain [PF00179] (2-73)
  IPR000608 Ubiquitin-conjugating (UBC), catalytic core domain [PS50127] (1-80)
  IPR016135 Ubiquitin-conjugating enzyme/RWD-like [G3DSA:3.10.110.10] (1-79)
  IPR016135 Ubiquitin-conjugating enzyme/RWD-like [SSF54495] (1-79)

Radius of gyration: 13.9 Å; chains: 1; bounding box: 38×38×23 Å

Sequence (84 aa):
LTKIFHPNVHFKIGEIFLDILKNAWSPTWTLQSVCRAIIALMAHPEPDNPLNCDLGNLLRSDDIRGFKSMASMYTNLAAIPKKN

Secondary structure (DSSP, 8-state):
-----BTTB-TTT--B--GGGTTS--TT--HHHHHHHHHHHHHS---SS-SSHHHHHHHHTT-HHHHHHHHHHHHHHHSSPP--